Protein AF-A0AAW4L0X2-F1 (afdb_monomer_lite)

Structure (mmCIF, N/CA/C/O backbone):
data_AF-A0AAW4L0X2-F1
#
_entry.id   AF-A0AAW4L0X2-F1
#
loop_
_atom_site.group_PDB
_atom_site.id
_atom_site.type_symbol
_atom_site.label_atom_id
_atom_site.label_alt_id
_atom_site.label_comp_id
_atom_site.label_asym_id
_atom_site.label_entity_id
_atom_site.label_seq_id
_atom_site.pdbx_PDB_ins_code
_atom_site.Cartn_x
_atom_site.Cartn_y
_atom_site.Cartn_z
_atom_site.occupancy
_atom_site.B_iso_or_equiv
_atom_site.auth_seq_id
_atom_site.auth_comp_id
_atom_site.auth_asym_id
_atom_site.auth_atom_id
_atom_site.pdbx_PDB_model_num
ATOM 1 N N . PHE A 1 1 ? 29.464 -2.478 -10.908 1.00 50.47 1 PHE A N 1
ATOM 2 C CA . PHE A 1 1 ? 28.585 -1.442 -10.327 1.00 50.47 1 PHE A CA 1
ATOM 3 C C . PHE A 1 1 ? 28.382 -0.252 -11.262 1.00 50.47 1 PHE A C 1
ATOM 5 O O . PHE A 1 1 ? 27.240 0.114 -11.474 1.00 50.47 1 PHE A O 1
ATOM 12 N N . GLN A 1 2 ? 29.428 0.309 -11.881 1.00 47.75 2 GLN A N 1
ATOM 13 C CA . GLN A 1 2 ? 29.302 1.490 -12.754 1.00 47.75 2 GLN A CA 1
ATOM 14 C C . GLN A 1 2 ? 28.504 1.247 -14.057 1.00 47.75 2 GLN A C 1
ATOM 16 O O . GLN A 1 2 ? 27.693 2.084 -14.435 1.00 47.75 2 GLN A O 1
ATOM 21 N N . SER A 1 3 ? 28.604 0.059 -14.666 1.00 52.94 3 SER A N 1
ATOM 22 C CA . SER A 1 3 ? 27.830 -0.312 -15.867 1.00 52.94 3 SER A CA 1
ATOM 23 C C . SER A 1 3 ? 26.313 -0.449 -15.649 1.00 52.94 3 SER A C 1
ATOM 25 O O . SER A 1 3 ? 25.555 -0.449 -16.616 1.00 52.94 3 SER A O 1
ATOM 27 N N . ALA A 1 4 ? 25.844 -0.537 -14.396 1.00 52.97 4 ALA A N 1
ATOM 28 C CA . ALA A 1 4 ? 24.414 -0.598 -14.068 1.00 52.97 4 ALA A CA 1
ATOM 29 C C . ALA A 1 4 ? 23.698 0.759 -14.228 1.00 52.97 4 ALA A C 1
ATOM 31 O O . ALA A 1 4 ? 22.471 0.798 -14.221 1.00 52.97 4 ALA A O 1
ATOM 32 N N . PHE A 1 5 ? 24.455 1.854 -14.379 1.00 56.06 5 PHE A N 1
ATOM 33 C CA . PHE A 1 5 ? 23.936 3.206 -14.620 1.00 56.06 5 PHE A CA 1
ATOM 34 C C . PHE A 1 5 ? 24.084 3.658 -16.080 1.00 56.06 5 PHE A C 1
ATOM 36 O O . PHE A 1 5 ? 23.557 4.698 -16.458 1.00 56.06 5 PHE A O 1
ATOM 43 N N . GLU A 1 6 ? 24.778 2.879 -16.915 1.00 66.44 6 GLU A N 1
ATOM 44 C CA . GLU A 1 6 ? 24.951 3.166 -18.348 1.00 66.44 6 GLU A CA 1
ATOM 45 C C . GLU A 1 6 ? 23.762 2.674 -19.188 1.00 66.44 6 GLU A C 1
ATOM 47 O O . GLU A 1 6 ? 23.635 3.020 -20.362 1.00 66.44 6 GLU A O 1
ATOM 52 N N . ARG A 1 7 ? 22.882 1.856 -18.597 1.00 69.12 7 ARG A N 1
ATOM 53 C CA . ARG A 1 7 ? 21.669 1.320 -19.222 1.00 69.12 7 ARG A CA 1
ATOM 54 C C . ARG A 1 7 ? 20.507 1.387 -18.229 1.00 69.12 7 ARG A C 1
ATOM 56 O O . ARG A 1 7 ? 20.746 1.231 -17.035 1.00 69.12 7 ARG A O 1
ATOM 63 N N . PRO A 1 8 ? 19.262 1.593 -18.685 1.00 77.81 8 PRO A N 1
ATOM 64 C CA . PRO A 1 8 ? 18.087 1.496 -17.823 1.00 77.81 8 PRO A CA 1
ATOM 65 C C . PRO A 1 8 ? 18.040 0.123 -17.139 1.00 77.81 8 PRO A C 1
ATOM 67 O O . PRO A 1 8 ? 18.109 -0.899 -17.823 1.00 77.81 8 PRO A O 1
ATOM 70 N N . THR A 1 9 ? 17.937 0.094 -15.806 1.00 88.44 9 THR A N 1
ATOM 71 C CA . THR A 1 9 ? 17.832 -1.149 -15.023 1.00 88.44 9 THR A CA 1
ATOM 72 C C . THR A 1 9 ? 16.640 -1.114 -14.075 1.00 88.44 9 THR A C 1
ATOM 74 O O . THR A 1 9 ? 16.258 -0.067 -13.554 1.00 88.44 9 THR A O 1
ATOM 77 N N . THR A 1 10 ? 16.076 -2.286 -13.799 1.00 93.44 10 THR A N 1
ATOM 78 C CA . THR A 1 10 ? 14.935 -2.463 -12.889 1.00 93.44 10 THR A CA 1
ATOM 79 C C . THR A 1 10 ? 15.322 -2.498 -11.410 1.00 93.44 10 THR A C 1
ATOM 81 O O . THR A 1 10 ? 14.444 -2.597 -10.560 1.00 93.44 10 THR A O 1
ATOM 84 N N . VAL A 1 11 ? 16.611 -2.377 -11.067 1.00 93.44 11 VAL A N 1
ATOM 85 C CA . VAL A 1 11 ? 17.100 -2.479 -9.678 1.00 93.44 11 VAL A CA 1
ATOM 86 C C . VAL A 1 11 ? 16.443 -1.438 -8.767 1.00 93.44 11 VAL A C 1
ATOM 88 O O . VAL A 1 11 ? 16.033 -1.768 -7.658 1.00 93.44 11 VAL A O 1
ATOM 91 N N . GLY A 1 12 ? 16.308 -0.196 -9.242 1.00 93.31 12 GLY A N 1
ATOM 92 C CA . GLY A 1 12 ? 15.651 0.890 -8.509 1.00 93.31 12 GLY A CA 1
ATOM 93 C C . GLY A 1 12 ? 14.185 0.589 -8.166 1.00 93.31 12 GLY A C 1
ATOM 94 O O . GLY A 1 12 ? 13.856 0.509 -6.979 1.00 93.31 12 GLY A O 1
ATOM 95 N N . PRO A 1 13 ? 13.303 0.391 -9.166 1.00 96.50 13 PRO A N 1
ATOM 96 C CA . PRO A 1 13 ? 11.905 0.061 -8.901 1.00 96.50 13 PRO A CA 1
ATOM 97 C C . PRO A 1 13 ? 11.733 -1.272 -8.159 1.00 96.50 13 PRO A C 1
ATOM 99 O O . PRO A 1 13 ? 10.863 -1.359 -7.298 1.00 96.50 13 PRO A O 1
ATOM 102 N N . LEU A 1 14 ? 12.585 -2.278 -8.390 1.00 97.62 14 LEU A N 1
ATOM 103 C CA . LEU A 1 14 ? 12.547 -3.535 -7.634 1.00 97.62 14 LEU A CA 1
ATOM 104 C C . LEU A 1 14 ? 12.847 -3.324 -6.143 1.00 97.62 14 LEU A C 1
ATOM 106 O O . LEU A 1 14 ? 12.127 -3.833 -5.291 1.00 97.62 14 LEU A O 1
ATOM 110 N N . ALA A 1 15 ? 13.885 -2.559 -5.802 1.00 96.88 15 ALA A N 1
ATOM 111 C CA . ALA A 1 15 ? 14.196 -2.279 -4.402 1.00 96.88 15 ALA A CA 1
ATOM 112 C C . ALA A 1 15 ? 13.055 -1.512 -3.720 1.00 96.88 15 ALA A C 1
ATOM 114 O O . ALA A 1 15 ? 12.681 -1.813 -2.588 1.00 96.88 15 ALA A O 1
ATOM 115 N N . GLN A 1 16 ? 12.471 -0.536 -4.418 1.00 98.12 16 GLN A N 1
ATOM 116 C CA . GLN A 1 16 ? 11.393 0.268 -3.859 1.00 98.12 16 GLN A CA 1
ATOM 117 C C . GLN A 1 16 ? 10.090 -0.525 -3.716 1.00 98.12 16 GLN A C 1
ATOM 119 O O . GLN A 1 16 ? 9.475 -0.440 -2.660 1.00 98.12 16 GLN A O 1
ATOM 124 N N . ILE A 1 17 ? 9.681 -1.358 -4.680 1.00 98.50 17 ILE A N 1
ATOM 125 C CA . ILE A 1 17 ? 8.419 -2.105 -4.544 1.00 98.50 17 ILE A CA 1
ATOM 126 C C . ILE A 1 17 ? 8.432 -3.055 -3.339 1.00 98.50 17 ILE A C 1
ATOM 128 O O . ILE A 1 17 ? 7.406 -3.220 -2.685 1.00 98.50 17 ILE A O 1
ATOM 132 N N . LEU A 1 18 ? 9.597 -3.605 -2.974 1.00 98.56 18 LEU A N 1
ATOM 133 C CA . LEU A 1 18 ? 9.747 -4.418 -1.763 1.00 98.56 18 LEU A CA 1
ATOM 134 C C . LEU A 1 18 ? 9.410 -3.618 -0.501 1.00 98.56 18 LEU A C 1
ATOM 136 O O . LEU A 1 18 ? 8.665 -4.095 0.351 1.00 98.56 18 LEU A O 1
ATOM 140 N N . HIS A 1 19 ? 9.899 -2.381 -0.393 1.00 98.12 19 HIS A N 1
ATOM 141 C CA . HIS A 1 19 ? 9.538 -1.511 0.724 1.00 98.12 19 HIS A CA 1
ATOM 142 C C . HIS A 1 19 ? 8.052 -1.124 0.698 1.00 98.12 19 HIS A C 1
ATOM 144 O O . HIS A 1 19 ? 7.419 -1.092 1.748 1.00 98.12 19 HIS A O 1
ATOM 150 N N . ALA A 1 20 ? 7.472 -0.871 -0.483 1.00 98.62 20 ALA A N 1
ATOM 151 C CA . ALA A 1 20 ? 6.035 -0.607 -0.608 1.00 98.62 20 ALA A CA 1
ATOM 152 C C . ALA A 1 20 ? 5.189 -1.794 -0.122 1.00 98.62 20 ALA A C 1
ATOM 154 O O . ALA A 1 20 ? 4.203 -1.603 0.591 1.00 98.62 20 ALA A O 1
ATOM 155 N N . ALA A 1 21 ? 5.594 -3.017 -0.470 1.00 98.75 21 ALA A N 1
ATOM 156 C CA . ALA A 1 21 ? 4.930 -4.239 -0.037 1.00 98.75 21 ALA A CA 1
ATOM 157 C C . ALA A 1 21 ? 5.017 -4.436 1.481 1.00 98.75 21 ALA A C 1
ATOM 159 O O . ALA A 1 21 ? 4.012 -4.764 2.109 1.00 98.75 21 ALA A O 1
ATOM 160 N N . ILE A 1 22 ? 6.186 -4.181 2.079 1.00 98.69 22 ILE A N 1
ATOM 161 C CA . ILE A 1 22 ? 6.374 -4.240 3.536 1.00 98.69 22 ILE A CA 1
ATOM 162 C C . ILE A 1 22 ? 5.447 -3.243 4.238 1.00 98.69 22 ILE A C 1
ATOM 164 O O . ILE A 1 22 ? 4.700 -3.638 5.130 1.00 98.69 22 ILE A O 1
ATOM 168 N N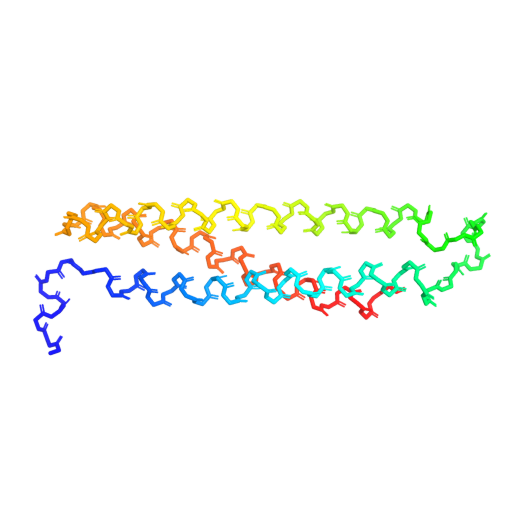 . ASP A 1 23 ? 5.443 -1.979 3.810 1.00 98.50 23 ASP A N 1
ATOM 169 C CA . ASP A 1 23 ? 4.602 -0.947 4.426 1.00 98.50 23 ASP A CA 1
ATOM 170 C C . ASP A 1 23 ? 3.108 -1.266 4.271 1.00 98.50 23 ASP A C 1
ATOM 172 O O . ASP A 1 23 ? 2.338 -1.112 5.219 1.00 98.50 23 ASP A O 1
ATOM 176 N N . THR A 1 24 ? 2.698 -1.778 3.107 1.00 98.69 24 THR A N 1
ATOM 177 C CA . THR A 1 24 ? 1.309 -2.201 2.860 1.00 98.69 24 THR A CA 1
ATOM 178 C C . THR A 1 24 ? 0.914 -3.368 3.771 1.00 98.69 24 THR A C 1
ATOM 180 O O . THR A 1 24 ? -0.166 -3.351 4.358 1.00 98.69 24 THR A O 1
ATOM 183 N N . GLY A 1 25 ? 1.801 -4.350 3.960 1.00 98.44 25 GLY A N 1
ATOM 184 C CA . GLY A 1 25 ? 1.583 -5.462 4.889 1.00 98.44 25 GLY A CA 1
ATOM 185 C C . GLY A 1 25 ? 1.484 -5.014 6.351 1.00 98.44 25 GLY A C 1
ATOM 186 O O . GLY A 1 25 ? 0.609 -5.480 7.079 1.00 98.44 25 GLY A O 1
ATOM 187 N N . ILE A 1 26 ? 2.322 -4.060 6.773 1.00 97.75 26 ILE A N 1
ATOM 188 C CA . ILE A 1 26 ? 2.234 -3.442 8.107 1.00 97.75 26 ILE A CA 1
ATOM 189 C C . ILE A 1 26 ? 0.888 -2.731 8.275 1.00 97.75 26 ILE A C 1
ATOM 191 O O . ILE A 1 26 ? 0.215 -2.926 9.285 1.00 97.75 26 ILE A O 1
ATOM 195 N N . ALA A 1 27 ? 0.471 -1.944 7.280 1.00 97.38 27 ALA A N 1
ATOM 196 C CA . ALA A 1 27 ? -0.808 -1.243 7.304 1.00 97.38 27 ALA A CA 1
ATOM 197 C C . ALA A 1 27 ? -1.996 -2.212 7.428 1.00 97.38 27 ALA A C 1
ATOM 199 O O . ALA A 1 27 ? -2.923 -1.961 8.199 1.00 97.38 27 ALA A O 1
ATOM 200 N N . ARG A 1 28 ? -1.946 -3.339 6.704 1.00 98.12 28 ARG A N 1
ATOM 201 C CA . ARG A 1 28 ? -2.935 -4.424 6.765 1.00 98.12 28 ARG A CA 1
ATOM 202 C C . ARG A 1 28 ? -3.046 -5.025 8.158 1.00 98.12 28 ARG A C 1
ATOM 204 O O . ARG A 1 28 ? -4.149 -5.055 8.700 1.00 98.12 28 ARG A O 1
ATOM 211 N N . ALA A 1 29 ? -1.923 -5.431 8.742 1.00 97.25 29 ALA A N 1
ATOM 212 C CA . ALA A 1 29 ? -1.902 -6.003 10.084 1.00 97.25 29 ALA A CA 1
ATOM 213 C C . ALA A 1 29 ? -2.406 -4.999 11.135 1.00 97.25 29 ALA A C 1
ATOM 215 O O . ALA A 1 29 ? -3.295 -5.320 11.917 1.00 97.25 29 ALA A O 1
ATOM 216 N N . ALA A 1 30 ? -1.924 -3.751 11.095 1.00 96.06 30 ALA A N 1
ATOM 217 C CA . ALA A 1 30 ? -2.350 -2.710 12.029 1.00 96.06 30 ALA A CA 1
ATOM 218 C C . ALA A 1 30 ? -3.857 -2.407 11.929 1.00 96.06 30 ALA A C 1
ATOM 220 O O . ALA A 1 30 ? -4.529 -2.238 12.946 1.00 96.06 30 ALA A O 1
ATOM 221 N N . PHE A 1 31 ? -4.410 -2.375 10.711 1.00 96.19 31 PHE A N 1
ATOM 222 C CA . PHE A 1 31 ? -5.846 -2.201 10.493 1.00 96.19 31 PHE A CA 1
ATOM 223 C C . PHE A 1 31 ? -6.666 -3.355 11.089 1.00 96.19 31 PHE A C 1
ATOM 225 O O . PHE A 1 31 ? -7.695 -3.119 11.726 1.00 96.19 31 PHE A O 1
ATOM 232 N N . GLU A 1 32 ? -6.226 -4.599 10.891 1.00 95.88 32 GLU A N 1
ATOM 233 C CA . GLU A 1 32 ? -6.896 -5.787 11.431 1.00 95.88 32 GLU A CA 1
ATOM 234 C C . GLU A 1 32 ? -6.835 -5.837 12.961 1.00 95.88 32 GLU A C 1
ATOM 236 O O . GLU A 1 32 ? -7.857 -6.099 13.604 1.00 95.88 32 GLU A O 1
ATOM 241 N N . ASP A 1 33 ? -5.685 -5.501 13.545 1.00 94.31 33 ASP A N 1
ATOM 242 C CA . ASP A 1 33 ? -5.504 -5.407 14.993 1.00 94.31 33 ASP A CA 1
ATOM 243 C C . ASP A 1 33 ? -6.401 -4.321 15.600 1.00 94.31 33 ASP A C 1
ATOM 245 O O . ASP A 1 33 ? -7.098 -4.570 16.589 1.00 94.31 33 ASP A O 1
ATOM 249 N N . ALA A 1 34 ? -6.472 -3.140 14.976 1.00 92.44 34 ALA A N 1
ATOM 250 C CA . ALA A 1 34 ? -7.377 -2.072 15.395 1.00 92.44 34 ALA A CA 1
ATOM 251 C C . ALA A 1 34 ? -8.847 -2.509 15.314 1.00 92.44 34 ALA A C 1
ATOM 253 O O . ALA A 1 34 ? -9.628 -2.273 16.240 1.00 92.44 34 ALA A O 1
ATOM 254 N N . LEU A 1 35 ? -9.233 -3.206 14.242 1.00 93.31 35 LEU A N 1
ATOM 255 C CA . LEU A 1 35 ? -10.589 -3.726 14.081 1.00 93.31 35 LEU A CA 1
ATOM 256 C C . LEU A 1 35 ? -10.926 -4.764 15.162 1.00 93.31 35 LEU A C 1
ATOM 258 O O . LEU A 1 35 ? -12.038 -4.768 15.698 1.00 93.31 35 LEU A O 1
ATOM 262 N N . HIS A 1 36 ? -9.977 -5.641 15.498 1.00 93.62 36 HIS A N 1
ATOM 263 C CA . HIS A 1 36 ? -10.132 -6.615 16.574 1.00 93.62 36 HIS A CA 1
ATOM 264 C C . HIS A 1 36 ? -10.274 -5.933 17.939 1.00 93.62 36 HIS A C 1
ATOM 266 O O . HIS A 1 36 ? -11.165 -6.290 18.718 1.00 93.62 36 HIS A O 1
ATOM 272 N N . PHE A 1 37 ? -9.440 -4.931 18.216 1.00 91.62 37 PHE A N 1
ATOM 273 C CA . PHE A 1 37 ? -9.469 -4.175 19.462 1.00 91.62 37 PHE A CA 1
ATOM 274 C C . PHE A 1 37 ? -10.817 -3.473 19.660 1.00 91.62 37 PHE A C 1
ATOM 276 O O . PHE A 1 37 ? -11.481 -3.693 20.675 1.00 91.62 37 PHE A O 1
ATOM 283 N N . VAL A 1 38 ? -11.296 -2.744 18.650 1.00 91.12 38 VAL A N 1
ATOM 284 C CA . VAL A 1 38 ? -12.572 -2.014 18.729 1.00 91.12 38 VAL A CA 1
ATOM 285 C C . VAL A 1 38 ? -13.773 -2.941 18.895 1.00 91.12 38 VAL A C 1
ATOM 287 O O . VAL A 1 38 ? -14.719 -2.619 19.612 1.00 91.12 38 VAL A O 1
ATOM 290 N N . ARG A 1 39 ? -13.734 -4.134 18.296 1.00 91.69 39 ARG A N 1
ATOM 291 C CA . ARG A 1 39 ? -14.814 -5.125 18.430 1.00 91.69 39 ARG A CA 1
ATOM 292 C C . ARG A 1 39 ? -14.847 -5.831 19.782 1.00 91.69 39 ARG A C 1
ATOM 294 O O . ARG A 1 39 ? -15.901 -6.339 20.155 1.00 91.69 39 ARG A O 1
ATOM 301 N N . THR A 1 40 ? -13.714 -5.939 20.477 1.00 92.88 40 THR A N 1
ATOM 302 C CA . THR A 1 40 ? -13.587 -6.849 21.631 1.00 92.88 40 THR A CA 1
ATOM 303 C C . THR A 1 40 ? -13.179 -6.180 22.939 1.00 92.88 40 THR A C 1
ATOM 305 O O . THR A 1 40 ? -13.384 -6.777 23.999 1.00 92.88 40 THR A O 1
ATOM 308 N N . LYS A 1 41 ? -12.595 -4.978 22.894 1.00 89.81 41 LYS A N 1
ATOM 309 C CA . LYS A 1 41 ? -12.000 -4.296 24.055 1.00 89.81 41 LYS A CA 1
ATOM 310 C C . LYS A 1 41 ? -12.519 -2.875 24.266 1.00 89.81 41 LYS A C 1
ATOM 312 O O . LYS A 1 41 ? -12.621 -2.460 25.420 1.00 89.81 41 LYS A O 1
ATOM 317 N N . THR A 1 42 ? -12.845 -2.140 23.203 1.00 89.81 42 THR A N 1
ATOM 318 C CA . THR A 1 42 ? -13.242 -0.727 23.316 1.00 89.81 42 THR A CA 1
ATOM 319 C C . THR A 1 42 ? -14.615 -0.569 23.966 1.00 89.81 42 THR A C 1
ATOM 321 O O . THR A 1 42 ? -15.581 -1.257 23.626 1.00 89.81 42 THR A O 1
ATOM 324 N N . ARG A 1 43 ? -14.707 0.357 24.925 1.00 89.56 43 ARG A N 1
ATOM 325 C CA . ARG A 1 43 ? -15.960 0.712 25.604 1.00 89.56 43 ARG A CA 1
ATOM 326 C C . ARG A 1 43 ? -16.662 1.839 24.837 1.00 89.56 43 ARG A C 1
ATOM 328 O O . ARG A 1 43 ? -15.969 2.718 24.335 1.00 89.56 43 ARG A O 1
ATOM 335 N N . PRO A 1 44 ? -18.004 1.856 24.768 1.00 88.75 44 PRO A N 1
ATOM 336 C CA . PRO A 1 44 ? -18.730 2.976 24.176 1.00 88.75 44 PRO A CA 1
ATOM 337 C C . PRO A 1 44 ? -18.433 4.284 24.913 1.00 88.75 44 PRO A C 1
ATOM 339 O O . PRO A 1 44 ? -18.266 4.287 26.139 1.00 88.75 44 PRO A O 1
ATOM 342 N N . TRP A 1 45 ? -18.405 5.395 24.176 1.00 85.12 45 TRP A N 1
ATOM 343 C CA . TRP A 1 45 ? -18.322 6.718 24.784 1.00 85.12 45 TRP A CA 1
ATOM 344 C C . TRP A 1 45 ? -19.606 7.024 25.560 1.00 85.12 45 TRP A C 1
ATOM 346 O O . TRP A 1 45 ? -20.707 6.824 25.048 1.00 85.12 45 TRP A O 1
ATOM 356 N N . ILE A 1 46 ? -19.467 7.517 26.794 1.00 84.44 46 ILE A N 1
ATOM 357 C CA . ILE A 1 46 ? -20.579 7.604 27.754 1.00 84.44 46 ILE A CA 1
ATOM 358 C C . ILE A 1 46 ? -21.730 8.499 27.272 1.00 84.44 46 ILE A C 1
ATOM 360 O O . ILE A 1 46 ? -22.889 8.203 27.549 1.00 84.44 46 ILE A O 1
ATOM 364 N N . ASP A 1 47 ? -21.415 9.529 26.485 1.00 86.75 47 ASP A N 1
ATOM 365 C CA . ASP A 1 47 ? -22.393 10.491 25.966 1.00 86.75 47 ASP A CA 1
ATOM 366 C C . ASP A 1 47 ? -22.832 10.196 24.522 1.00 86.75 47 ASP A C 1
ATOM 368 O O . ASP A 1 47 ? -23.640 10.934 23.963 1.00 86.75 47 ASP A O 1
ATOM 372 N N . ALA A 1 48 ? -22.307 9.139 23.887 1.00 81.62 48 ALA A N 1
ATOM 373 C CA . ALA A 1 48 ? -22.647 8.809 22.498 1.00 81.62 48 ALA A CA 1
ATOM 374 C C . ALA A 1 48 ? -24.028 8.148 22.358 1.00 81.62 48 ALA A C 1
ATOM 376 O O . ALA A 1 48 ? -24.558 8.074 21.254 1.00 81.62 48 ALA A O 1
ATOM 377 N N . GLY A 1 49 ? -24.612 7.659 23.459 1.00 83.06 49 GLY A N 1
ATOM 378 C CA . GLY A 1 49 ? -25.924 7.002 23.459 1.00 83.06 49 GLY A CA 1
ATOM 379 C C . GLY A 1 49 ? -25.951 5.616 22.803 1.00 83.06 49 GLY A C 1
ATOM 380 O O . GLY A 1 49 ? -27.024 5.031 22.685 1.00 83.06 49 GLY A O 1
ATOM 381 N N . ASN A 1 50 ? -24.791 5.088 22.402 1.00 85.25 50 ASN A N 1
ATOM 382 C CA . ASN A 1 50 ? -24.651 3.774 21.782 1.00 85.25 50 ASN A CA 1
ATOM 383 C C . ASN A 1 50 ? -24.287 2.707 22.821 1.00 85.25 50 ASN A C 1
ATOM 385 O O . ASN A 1 50 ? -23.431 2.931 23.679 1.00 85.25 50 ASN A O 1
ATOM 389 N N . ASP A 1 51 ? -24.849 1.507 22.672 1.00 86.88 51 ASP A N 1
ATOM 390 C CA . ASP A 1 51 ? -24.529 0.360 23.533 1.00 86.88 51 ASP A CA 1
ATOM 391 C C . ASP A 1 51 ? -23.163 -0.259 23.194 1.00 86.88 51 ASP A C 1
ATOM 393 O O . ASP A 1 51 ? -22.558 -0.953 24.018 1.00 86.88 51 ASP A O 1
ATOM 397 N N . LYS A 1 52 ? -22.661 -0.027 21.971 1.00 88.19 52 LYS A N 1
ATOM 398 C CA . LYS A 1 52 ? -21.399 -0.583 21.463 1.00 88.19 52 LYS A CA 1
ATOM 399 C C . LYS A 1 52 ? -20.528 0.489 20.817 1.00 88.19 52 LYS A C 1
ATOM 401 O O . LYS A 1 52 ? -20.999 1.283 20.011 1.00 88.19 52 LYS A O 1
ATOM 406 N N . ALA A 1 53 ? -19.220 0.433 21.077 1.00 87.44 53 ALA A N 1
ATOM 407 C CA . ALA A 1 53 ? -18.237 1.307 20.426 1.00 87.44 53 ALA A CA 1
ATOM 408 C C . ALA A 1 53 ? -18.225 1.139 18.895 1.00 87.44 53 ALA A C 1
ATOM 410 O O . ALA A 1 53 ? -18.019 2.093 18.158 1.00 87.44 53 ALA A O 1
ATOM 411 N N . THR A 1 54 ? -18.523 -0.065 18.399 1.00 90.19 54 THR A N 1
ATOM 412 C CA . THR A 1 54 ? -18.608 -0.362 16.960 1.00 90.19 54 THR A CA 1
ATOM 413 C C . THR A 1 54 ? -19.746 0.353 16.232 1.00 90.19 54 THR A C 1
ATOM 415 O O . THR A 1 54 ? -19.778 0.335 15.006 1.00 90.19 54 THR A O 1
ATOM 418 N N . GLU A 1 55 ? -20.706 0.915 16.964 1.00 91.12 55 GLU A N 1
ATOM 419 C CA . GLU A 1 55 ? -21.838 1.662 16.406 1.00 91.12 55 GLU A CA 1
ATOM 420 C C . GLU A 1 55 ? -21.565 3.172 16.377 1.00 91.12 55 GLU A C 1
ATOM 422 O O . GLU A 1 55 ? -22.361 3.929 15.826 1.00 91.12 55 GLU A O 1
ATOM 427 N N . ASP A 1 56 ? -20.436 3.622 16.940 1.00 90.94 56 ASP A N 1
ATOM 428 C CA . ASP A 1 56 ? -20.039 5.024 16.903 1.00 90.94 56 ASP A CA 1
ATOM 429 C C . ASP A 1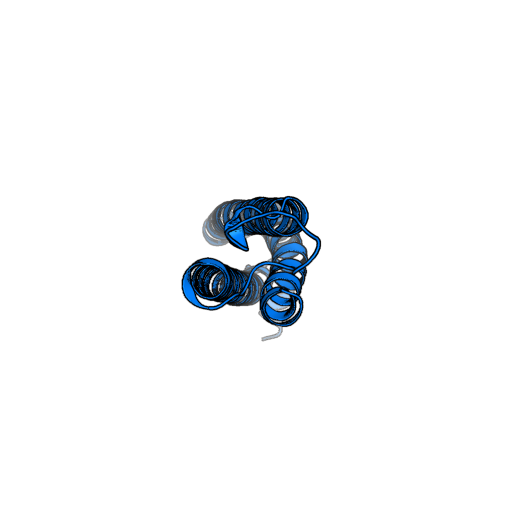 56 ? -19.795 5.503 15.454 1.00 90.94 56 ASP A C 1
ATOM 431 O O . ASP A 1 56 ? -18.944 4.948 14.743 1.00 90.94 56 ASP A O 1
ATOM 435 N N . PRO A 1 57 ? -20.514 6.542 14.983 1.00 91.94 57 PRO A N 1
ATOM 436 C CA . PRO A 1 57 ? -20.379 7.023 13.611 1.00 91.94 57 PRO A CA 1
ATOM 437 C C . PRO A 1 57 ? -18.982 7.552 13.266 1.00 91.94 57 PRO A C 1
ATOM 439 O O . PRO A 1 57 ? -18.578 7.480 12.102 1.00 91.94 57 PRO A O 1
ATOM 442 N N . LEU A 1 58 ? -18.233 8.088 14.238 1.00 90.25 58 LEU A N 1
ATOM 443 C CA . LEU A 1 58 ? -16.879 8.594 14.006 1.00 90.25 58 LEU A CA 1
ATOM 444 C C . LEU A 1 58 ? -15.894 7.435 13.870 1.00 90.25 58 LEU A C 1
ATOM 446 O O . LEU A 1 58 ? -15.100 7.434 12.930 1.00 90.25 58 LEU A O 1
ATOM 450 N N . THR A 1 59 ? -16.002 6.413 14.719 1.00 90.56 59 THR A N 1
ATOM 451 C CA . THR A 1 59 ? -15.254 5.160 14.580 1.00 90.56 59 THR A CA 1
ATOM 452 C C . THR A 1 59 ? -15.512 4.521 13.215 1.00 90.56 59 THR A C 1
ATOM 454 O O . THR A 1 59 ? -14.564 4.217 12.488 1.00 90.56 59 THR A O 1
ATOM 457 N N . LEU A 1 60 ? -16.778 4.384 12.808 1.00 93.00 60 LEU A N 1
ATOM 458 C CA . LEU A 1 60 ? -17.139 3.832 11.497 1.00 93.00 60 LEU A CA 1
ATOM 459 C C . LEU A 1 60 ? -16.546 4.647 10.340 1.00 93.00 60 LEU A C 1
ATOM 461 O O . LEU A 1 60 ? -15.995 4.072 9.399 1.00 93.00 60 LEU A O 1
ATOM 465 N N . LYS A 1 61 ? -16.610 5.981 10.417 1.00 93.81 61 LYS A N 1
ATOM 466 C CA . LYS A 1 61 ? -16.007 6.877 9.421 1.00 93.81 61 LYS A CA 1
ATOM 467 C C . LYS A 1 61 ? -14.491 6.676 9.330 1.00 93.81 61 LYS A C 1
ATOM 469 O O . LYS A 1 61 ? -13.967 6.568 8.220 1.00 93.81 61 LYS A O 1
ATOM 474 N N . SER A 1 62 ? -13.796 6.613 10.465 1.00 92.69 62 SER A N 1
ATOM 475 C CA . SER A 1 62 ? -12.342 6.426 10.517 1.00 92.69 62 SER A CA 1
ATOM 476 C C . SER A 1 62 ? -11.922 5.091 9.901 1.00 92.69 62 SER A C 1
ATOM 478 O O . SER A 1 62 ? -11.077 5.072 9.005 1.00 92.69 62 SER A O 1
ATOM 480 N N . PHE A 1 63 ? -12.570 3.983 10.278 1.00 94.12 63 PHE A N 1
ATOM 481 C CA . PHE A 1 63 ? -12.286 2.674 9.679 1.00 94.12 63 PHE A CA 1
ATOM 482 C C . PHE A 1 63 ? -12.637 2.610 8.192 1.00 94.12 63 PHE A C 1
ATOM 484 O O . PHE A 1 63 ? -11.887 2.014 7.419 1.00 94.12 63 PHE A O 1
ATOM 491 N N . GLY A 1 64 ? -13.737 3.238 7.765 1.00 95.75 64 GLY A N 1
ATOM 492 C CA . GLY A 1 64 ? -14.099 3.318 6.349 1.00 95.75 64 GLY A CA 1
ATOM 493 C C . GLY A 1 64 ? -13.033 4.036 5.517 1.00 95.75 64 GLY A C 1
ATOM 494 O O . GLY A 1 64 ? -12.646 3.555 4.450 1.00 95.75 64 GLY A O 1
ATOM 495 N N . HIS A 1 65 ? -12.502 5.151 6.030 1.00 95.25 65 HIS A N 1
ATOM 496 C CA . HIS A 1 65 ? -11.425 5.900 5.376 1.00 95.25 65 HIS A CA 1
ATOM 497 C C . HIS A 1 65 ? -10.126 5.094 5.288 1.00 95.25 65 HIS A C 1
ATOM 499 O O . HIS A 1 65 ? -9.528 5.009 4.214 1.00 95.25 65 HIS A O 1
ATOM 505 N N . LEU A 1 66 ? -9.714 4.457 6.389 1.00 95.75 66 LEU A N 1
ATOM 506 C CA . LEU A 1 66 ? -8.520 3.607 6.412 1.00 95.75 66 LEU A CA 1
ATOM 507 C C . LEU A 1 66 ? -8.652 2.418 5.461 1.00 95.75 66 LEU A C 1
ATOM 509 O O . LEU A 1 66 ? -7.750 2.179 4.663 1.00 95.75 66 LEU A O 1
ATOM 513 N N . SER A 1 67 ? -9.785 1.713 5.497 1.00 97.50 67 SER A N 1
ATOM 514 C CA . SER A 1 67 ? -10.030 0.552 4.638 1.00 97.50 67 SER A CA 1
ATOM 515 C C . SER A 1 67 ? -9.961 0.921 3.158 1.00 97.50 67 SER A C 1
ATOM 517 O O . SER A 1 67 ? -9.291 0.235 2.391 1.00 97.50 67 SER A O 1
ATOM 519 N N . SER A 1 68 ? -10.593 2.030 2.763 1.00 98.19 68 SER A N 1
ATOM 520 C CA . SER A 1 68 ? -10.569 2.505 1.376 1.00 98.19 68 SER A CA 1
ATOM 521 C C . SER A 1 68 ? -9.145 2.811 0.900 1.00 98.19 68 SER A C 1
ATOM 523 O O . SER A 1 68 ? -8.719 2.348 -0.159 1.00 98.19 68 SER A O 1
ATOM 525 N N . ARG A 1 69 ? -8.366 3.535 1.714 1.00 97.81 69 ARG A N 1
ATOM 526 C CA . ARG A 1 69 ? -6.973 3.879 1.391 1.00 97.81 69 ARG A CA 1
ATOM 527 C C . ARG A 1 69 ? -6.054 2.662 1.357 1.00 97.81 69 ARG A C 1
ATOM 529 O O . ARG A 1 69 ? -5.162 2.605 0.517 1.00 97.81 69 ARG A O 1
ATOM 536 N N . LEU A 1 70 ? -6.272 1.700 2.245 1.00 98.44 70 LEU A N 1
ATOM 537 C CA . LEU A 1 70 ? -5.509 0.460 2.282 1.00 98.44 70 LEU A CA 1
ATOM 538 C C . LEU A 1 70 ? -5.777 -0.404 1.045 1.00 98.44 70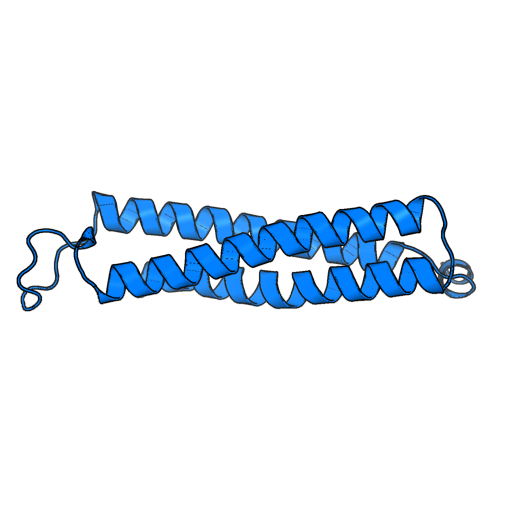 LEU A C 1
ATOM 540 O O . LEU A 1 70 ? -4.827 -0.844 0.406 1.00 98.44 70 LEU A O 1
ATOM 544 N N . HIS A 1 71 ? -7.040 -0.551 0.633 1.00 98.69 71 HIS A N 1
ATOM 545 C CA . HIS A 1 71 ? -7.367 -1.221 -0.631 1.00 98.69 71 HIS A CA 1
ATOM 546 C C . HIS A 1 71 ? -6.756 -0.499 -1.838 1.00 98.69 71 HIS A C 1
ATOM 548 O O . HIS A 1 71 ? -6.277 -1.144 -2.766 1.00 98.69 71 HIS A O 1
ATOM 554 N N . ALA A 1 72 ? -6.725 0.838 -1.824 1.00 98.62 72 ALA A N 1
ATOM 555 C CA . ALA A 1 72 ? -6.049 1.600 -2.869 1.00 98.62 72 ALA A CA 1
ATOM 556 C C . ALA A 1 72 ? -4.533 1.326 -2.898 1.00 98.62 72 ALA A C 1
ATOM 558 O O . ALA A 1 72 ? -3.969 1.180 -3.980 1.00 98.62 72 ALA A O 1
ATOM 559 N N . ALA A 1 73 ? -3.876 1.211 -1.738 1.00 98.69 73 ALA A N 1
ATOM 560 C CA . ALA A 1 73 ? -2.458 0.857 -1.657 1.00 98.69 73 ALA A CA 1
ATOM 561 C C . ALA A 1 73 ? -2.182 -0.546 -2.214 1.00 98.69 73 ALA A C 1
ATOM 563 O O . ALA A 1 73 ? -1.260 -0.708 -3.007 1.00 98.69 73 ALA A O 1
ATOM 564 N N . GLU A 1 74 ? -3.009 -1.535 -1.871 1.00 98.75 74 GLU A N 1
ATOM 565 C CA . GLU A 1 74 ? -2.889 -2.903 -2.390 1.00 98.75 74 GLU A CA 1
ATOM 566 C C . GLU A 1 74 ? -3.097 -2.968 -3.906 1.00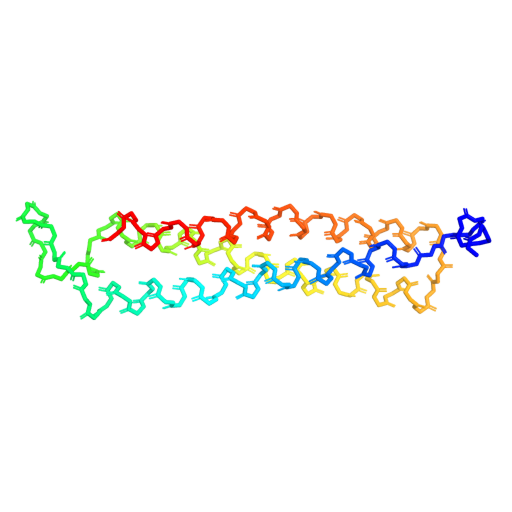 98.75 74 GLU A C 1
ATOM 568 O O . GLU A 1 74 ? -2.291 -3.573 -4.612 1.00 98.75 74 GLU A O 1
ATOM 573 N N . ALA A 1 75 ? -4.115 -2.280 -4.427 1.00 98.81 75 ALA A N 1
ATOM 574 C CA . ALA A 1 75 ? -4.370 -2.224 -5.864 1.00 98.81 75 ALA A CA 1
ATOM 575 C C . ALA A 1 75 ? -3.233 -1.519 -6.629 1.00 98.81 75 ALA A C 1
ATOM 577 O O . ALA A 1 75 ? -2.840 -1.950 -7.715 1.00 98.81 75 ALA A O 1
ATOM 578 N N . LEU A 1 76 ? -2.671 -0.438 -6.072 1.00 98.81 76 LEU A N 1
ATOM 579 C CA . LEU A 1 76 ? -1.503 0.219 -6.663 1.00 98.81 76 LEU A CA 1
ATOM 580 C C . LEU A 1 76 ? -0.244 -0.645 -6.569 1.00 98.81 76 LEU A C 1
ATOM 582 O O . LEU A 1 76 ? 0.571 -0.597 -7.489 1.00 98.81 76 LEU A O 1
ATOM 586 N N . LEU A 1 77 ? -0.087 -1.440 -5.508 1.00 98.88 77 LEU A N 1
ATOM 587 C CA . LEU A 1 77 ? 1.024 -2.378 -5.361 1.00 98.88 77 LEU A CA 1
ATOM 588 C C . LEU A 1 77 ? 0.981 -3.462 -6.438 1.00 98.88 77 LEU A C 1
ATOM 590 O O . LEU A 1 77 ? 1.994 -3.701 -7.093 1.00 98.88 77 LEU A O 1
ATOM 594 N N . GLU A 1 78 ? -0.187 -4.066 -6.657 1.00 98.88 78 GLU A N 1
ATOM 595 C CA . GLU A 1 78 ? -0.403 -5.049 -7.723 1.00 98.88 78 GLU A CA 1
ATOM 596 C C . GLU A 1 78 ? -0.101 -4.438 -9.098 1.00 98.88 78 GLU A C 1
ATOM 598 O O . GLU A 1 78 ? 0.727 -4.959 -9.847 1.00 98.88 78 GLU A O 1
ATOM 603 N N . ARG A 1 79 ? -0.667 -3.257 -9.385 1.00 98.81 79 ARG A N 1
ATOM 604 C CA . ARG A 1 79 ? -0.398 -2.519 -10.628 1.00 98.81 79 ARG A CA 1
ATOM 605 C C . ARG A 1 79 ? 1.092 -2.214 -10.805 1.00 98.81 79 ARG A C 1
ATOM 607 O O . ARG A 1 79 ? 1.616 -2.357 -11.909 1.00 98.81 79 ARG A O 1
ATOM 614 N N . ALA A 1 80 ? 1.787 -1.783 -9.754 1.00 98.81 80 ALA A N 1
ATOM 615 C CA . ALA A 1 80 ? 3.224 -1.520 -9.806 1.00 98.81 80 ALA A CA 1
ATOM 616 C C . ALA A 1 80 ? 4.029 -2.795 -10.100 1.00 98.81 80 ALA A C 1
ATOM 618 O O . ALA A 1 80 ? 5.000 -2.732 -10.858 1.00 98.81 80 ALA A O 1
ATOM 619 N N . GLY A 1 81 ? 3.592 -3.940 -9.566 1.00 98.75 81 GLY A N 1
ATOM 620 C CA . GLY A 1 81 ? 4.138 -5.261 -9.877 1.00 98.75 81 GLY A CA 1
ATOM 621 C C . GLY A 1 81 ? 4.060 -5.571 -11.369 1.00 98.75 81 GLY A C 1
ATOM 622 O O . GLY A 1 81 ? 5.083 -5.868 -11.979 1.00 98.75 81 GLY A O 1
ATOM 623 N N . GLU A 1 82 ? 2.899 -5.369 -11.998 1.00 98.81 82 GLU A N 1
ATOM 624 C CA . GLU A 1 82 ? 2.750 -5.595 -13.443 1.00 98.81 82 GLU A CA 1
ATOM 625 C C . GLU A 1 82 ? 3.696 -4.732 -14.290 1.00 98.81 82 GLU A C 1
ATOM 627 O O . GLU A 1 82 ? 4.265 -5.197 -15.282 1.00 98.81 82 GLU A O 1
ATOM 632 N N . PHE A 1 83 ? 3.860 -3.450 -13.941 1.00 98.75 83 PHE A N 1
ATOM 633 C CA . PHE A 1 83 ? 4.794 -2.577 -14.656 1.00 98.75 83 PHE A CA 1
ATOM 634 C C . PHE A 1 83 ? 6.241 -3.027 -14.466 1.00 98.75 83 PHE A C 1
ATOM 636 O O . PHE A 1 83 ? 7.023 -2.980 -15.419 1.00 98.75 83 PHE A O 1
ATOM 643 N N . LEU A 1 84 ? 6.595 -3.465 -13.258 1.00 98.44 84 LEU A N 1
ATOM 644 C CA . LEU A 1 84 ? 7.922 -3.984 -12.971 1.00 98.44 84 LEU A CA 1
ATOM 645 C C . LEU A 1 84 ? 8.197 -5.279 -13.740 1.00 98.44 84 LEU A C 1
ATOM 647 O O . LEU A 1 84 ? 9.266 -5.393 -14.334 1.00 98.44 84 LEU A O 1
ATOM 651 N N . ASP A 1 85 ? 7.239 -6.201 -13.804 1.00 98.56 85 ASP A N 1
ATOM 652 C CA . ASP A 1 85 ? 7.360 -7.446 -14.569 1.00 98.56 85 ASP A CA 1
ATOM 653 C C . ASP A 1 85 ? 7.577 -7.164 -16.060 1.00 98.56 85 ASP A C 1
ATOM 655 O O . ASP A 1 85 ? 8.479 -7.728 -16.684 1.00 98.56 85 ASP A O 1
ATOM 659 N N . ARG A 1 86 ? 6.823 -6.212 -16.631 1.00 98.38 86 ARG A N 1
ATOM 660 C CA . ARG A 1 86 ? 7.033 -5.758 -18.019 1.00 98.38 86 ARG A CA 1
ATOM 661 C C . ARG A 1 86 ? 8.436 -5.184 -18.222 1.00 98.38 86 ARG A C 1
ATOM 663 O O . ARG A 1 86 ? 9.079 -5.502 -19.218 1.00 98.38 86 ARG A O 1
ATOM 670 N N . ALA A 1 87 ? 8.926 -4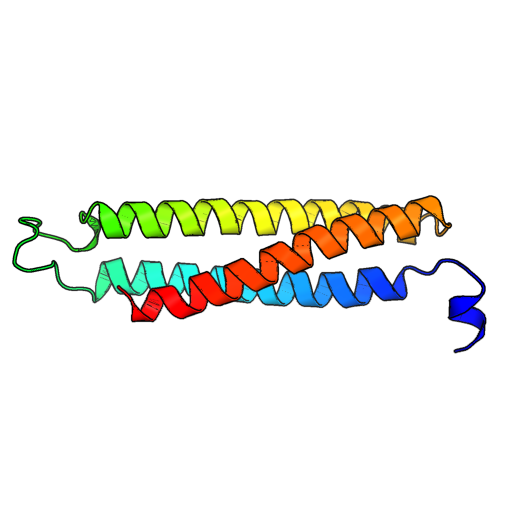.373 -17.285 1.00 97.50 87 ALA A N 1
ATOM 671 C CA . ALA A 1 87 ? 10.270 -3.803 -17.356 1.00 97.50 87 ALA A CA 1
ATOM 672 C C . ALA A 1 87 ? 11.383 -4.848 -17.161 1.00 97.50 87 ALA A C 1
ATOM 674 O O . ALA A 1 87 ? 12.474 -4.677 -17.699 1.00 97.50 87 ALA A O 1
ATOM 675 N N . GLN A 1 88 ? 11.130 -5.927 -16.412 1.00 96.38 88 GLN A N 1
ATOM 676 C CA . GLN A 1 88 ? 12.063 -7.050 -16.292 1.00 96.38 88 GLN A CA 1
ATOM 677 C C . GLN A 1 88 ? 12.124 -7.874 -17.583 1.00 96.38 88 GLN A C 1
ATOM 679 O O . GLN A 1 88 ? 13.210 -8.298 -17.977 1.00 96.38 88 GLN A O 1
ATOM 684 N N . ALA A 1 89 ? 10.983 -8.080 -18.246 1.00 97.31 89 ALA A N 1
ATOM 685 C CA . ALA A 1 89 ? 10.905 -8.815 -19.506 1.00 97.31 89 ALA A CA 1
ATOM 686 C C . ALA A 1 89 ? 11.519 -8.044 -20.692 1.00 97.31 89 ALA A C 1
ATOM 688 O O . ALA A 1 89 ? 12.187 -8.644 -21.532 1.00 97.31 89 ALA A O 1
ATOM 689 N N . ASP A 1 90 ? 11.321 -6.724 -20.750 1.00 95.62 90 ASP A N 1
ATOM 690 C CA . ASP A 1 90 ? 11.883 -5.828 -21.767 1.00 95.62 90 ASP A CA 1
ATOM 691 C C . ASP A 1 90 ? 12.463 -4.575 -21.096 1.00 95.62 90 ASP A C 1
ATOM 693 O O . ASP A 1 90 ? 11.766 -3.584 -20.869 1.00 95.62 90 ASP A O 1
ATOM 697 N N . SER A 1 91 ? 13.748 -4.631 -20.739 1.00 94.94 91 SER A N 1
ATOM 698 C CA . SER A 1 91 ? 14.424 -3.551 -20.014 1.00 94.94 91 SER A CA 1
ATOM 699 C C . SER A 1 91 ? 14.921 -2.464 -20.967 1.00 94.94 91 SER A C 1
ATOM 701 O O . SER A 1 91 ? 16.003 -2.563 -21.550 1.00 94.94 91 SER A O 1
ATOM 703 N N . ASN A 1 92 ? 14.152 -1.381 -21.070 1.00 93.81 92 ASN A N 1
ATOM 704 C CA . ASN A 1 92 ? 14.492 -0.178 -21.825 1.00 93.81 92 ASN A CA 1
ATOM 705 C C . ASN A 1 92 ? 14.091 1.091 -21.052 1.00 93.81 92 ASN A C 1
ATOM 707 O O . ASN A 1 92 ? 13.542 1.030 -19.952 1.00 93.81 92 ASN A O 1
ATOM 711 N N . ALA A 1 93 ? 14.414 2.267 -21.596 1.00 93.69 93 ALA A N 1
ATOM 712 C CA . ALA A 1 93 ? 14.218 3.530 -20.884 1.00 93.69 93 ALA A CA 1
ATOM 713 C C . ALA A 1 93 ? 12.738 3.791 -20.567 1.00 93.69 93 ALA A C 1
ATOM 715 O O . ALA A 1 93 ? 12.420 4.274 -19.483 1.00 93.69 93 ALA A O 1
ATOM 716 N N . GLN A 1 94 ? 11.838 3.443 -21.488 1.00 96.38 94 GLN A N 1
ATOM 717 C CA . GLN A 1 94 ? 10.406 3.660 -21.340 1.00 96.38 94 GLN A CA 1
ATOM 718 C C . GLN A 1 94 ? 9.798 2.718 -20.296 1.00 96.38 94 GLN A C 1
ATOM 720 O O . GLN A 1 94 ? 9.080 3.177 -19.406 1.00 96.38 94 GLN A O 1
ATOM 725 N N . THR A 1 95 ? 10.096 1.419 -20.368 1.00 97.62 95 THR A N 1
ATOM 726 C CA . THR A 1 95 ? 9.534 0.422 -19.443 1.00 97.62 95 THR A CA 1
ATOM 727 C C . THR A 1 95 ? 10.054 0.617 -18.021 1.00 97.62 95 THR A C 1
ATOM 729 O O . THR A 1 95 ? 9.268 0.613 -17.074 1.00 97.62 95 THR A O 1
ATOM 732 N N . VAL A 1 96 ? 11.353 0.894 -17.860 1.00 97.25 96 VAL A N 1
ATOM 733 C CA . VAL A 1 96 ? 11.961 1.177 -16.551 1.00 97.25 96 VAL A CA 1
ATOM 734 C C . VAL A 1 96 ? 11.404 2.467 -15.944 1.00 97.25 96 VAL A C 1
ATOM 736 O O . VAL A 1 96 ? 11.130 2.501 -14.741 1.00 97.25 96 VAL A O 1
ATOM 739 N N . ALA A 1 97 ? 11.191 3.518 -16.743 1.00 96.88 97 ALA A N 1
ATOM 740 C CA . ALA A 1 97 ? 10.576 4.753 -16.260 1.00 96.88 97 ALA A CA 1
ATOM 741 C C . ALA A 1 97 ? 9.123 4.526 -15.813 1.00 96.88 97 ALA A C 1
ATOM 743 O O . ALA A 1 97 ? 8.747 4.967 -14.728 1.00 96.88 97 ALA A O 1
ATOM 744 N N . ALA A 1 98 ? 8.329 3.790 -16.598 1.00 98.38 98 ALA A N 1
ATOM 745 C CA . ALA A 1 98 ? 6.949 3.463 -16.246 1.00 98.38 98 ALA A CA 1
ATOM 746 C C . ALA A 1 98 ? 6.862 2.652 -14.941 1.00 98.38 98 ALA A C 1
ATOM 748 O O . ALA A 1 98 ? 6.065 2.987 -14.065 1.00 98.38 98 ALA A O 1
ATOM 749 N N . ALA A 1 99 ? 7.730 1.647 -14.770 1.00 98.56 99 ALA A N 1
ATOM 750 C CA . ALA A 1 99 ? 7.841 0.896 -13.521 1.00 98.56 99 ALA A CA 1
ATOM 751 C C . ALA A 1 99 ? 8.254 1.787 -12.346 1.00 98.56 99 ALA A C 1
ATOM 753 O O . ALA A 1 99 ? 7.667 1.704 -11.273 1.00 98.56 99 ALA A O 1
ATOM 754 N N . SER A 1 100 ? 9.220 2.683 -12.548 1.00 98.25 100 SER A N 1
ATOM 755 C CA . SER A 1 100 ? 9.677 3.602 -11.499 1.00 98.25 100 SER A CA 1
ATOM 756 C C . SER A 1 100 ? 8.572 4.550 -11.034 1.00 98.25 100 SER A C 1
ATOM 758 O O . SER A 1 100 ? 8.431 4.763 -9.833 1.00 98.25 100 SER A O 1
ATOM 760 N N . ILE A 1 101 ? 7.762 5.076 -11.958 1.00 98.56 101 ILE A N 1
ATOM 761 C CA . ILE A 1 101 ? 6.614 5.931 -11.629 1.00 98.56 101 ILE A CA 1
ATOM 762 C C . ILE A 1 101 ? 5.560 5.132 -10.858 1.00 98.56 101 ILE A C 1
ATOM 764 O O . ILE A 1 101 ? 5.170 5.551 -9.772 1.00 98.56 101 ILE A O 1
ATOM 768 N N . ALA A 1 102 ? 5.151 3.964 -11.363 1.00 98.75 102 ALA A N 1
ATOM 769 C CA . ALA A 1 102 ? 4.140 3.139 -10.699 1.00 98.75 102 ALA A CA 1
ATOM 770 C C . ALA A 1 102 ? 4.579 2.711 -9.286 1.00 98.75 102 ALA A C 1
ATOM 772 O O . ALA A 1 102 ? 3.794 2.754 -8.340 1.00 98.75 102 ALA A O 1
ATOM 773 N N . VAL A 1 103 ? 5.858 2.360 -9.117 1.00 98.81 103 VAL A N 1
ATOM 774 C CA . VAL A 1 103 ? 6.427 2.032 -7.806 1.00 98.81 103 VAL A CA 1
ATOM 775 C C . VAL A 1 103 ? 6.479 3.259 -6.889 1.00 98.81 103 VAL A C 1
ATOM 777 O O . VAL A 1 103 ? 6.187 3.142 -5.701 1.00 98.81 103 VAL A O 1
ATOM 780 N N . ALA A 1 104 ? 6.814 4.443 -7.406 1.00 98.56 104 ALA A N 1
ATOM 781 C CA . ALA A 1 104 ? 6.810 5.671 -6.612 1.00 98.56 104 ALA A CA 1
ATOM 782 C C . ALA A 1 104 ? 5.398 6.043 -6.120 1.00 98.56 104 ALA A C 1
ATOM 784 O O . ALA A 1 104 ? 5.249 6.456 -4.969 1.00 98.56 104 ALA A O 1
ATOM 785 N N . GLU A 1 105 ? 4.369 5.845 -6.952 1.00 98.62 105 GLU A N 1
ATOM 786 C CA . GLU A 1 105 ? 2.963 6.061 -6.581 1.00 98.62 105 GLU A CA 1
ATOM 787 C C . GLU A 1 105 ? 2.563 5.191 -5.382 1.00 98.62 105 GLU A C 1
ATOM 789 O O . GLU A 1 105 ? 2.073 5.712 -4.376 1.00 98.62 105 GLU A O 1
ATOM 794 N N . VAL A 1 106 ? 2.826 3.877 -5.443 1.00 98.75 106 VAL A N 1
ATOM 795 C CA . VAL A 1 106 ? 2.517 2.995 -4.309 1.00 98.75 106 VAL A CA 1
ATOM 796 C C . VAL A 1 106 ? 3.402 3.293 -3.100 1.00 98.75 106 VAL A C 1
ATOM 798 O O . VAL A 1 106 ? 2.898 3.248 -1.986 1.00 98.75 106 VAL A O 1
ATOM 801 N N . ARG A 1 107 ? 4.677 3.673 -3.270 1.00 98.31 107 ARG A N 1
ATOM 802 C CA . ARG A 1 107 ? 5.552 4.026 -2.135 1.00 98.31 107 ARG A CA 1
ATOM 803 C C . ARG A 1 107 ? 5.032 5.202 -1.326 1.00 98.31 107 ARG A C 1
ATOM 805 O O . ARG A 1 107 ? 5.086 5.157 -0.096 1.00 98.31 107 ARG A O 1
ATOM 812 N N . ALA A 1 108 ? 4.547 6.240 -2.002 1.00 98.19 108 ALA A N 1
ATOM 813 C CA . ALA A 1 108 ? 3.955 7.386 -1.329 1.00 98.19 108 ALA A CA 1
ATOM 814 C C . ALA A 1 108 ? 2.726 6.951 -0.518 1.00 98.19 108 ALA A C 1
ATOM 816 O O . ALA A 1 108 ? 2.662 7.183 0.690 1.00 98.19 108 ALA A O 1
ATOM 817 N N . LEU A 1 109 ? 1.796 6.231 -1.155 1.00 98.38 109 LEU A N 1
ATOM 818 C CA . LEU A 1 109 ? 0.552 5.830 -0.502 1.00 98.38 109 LEU A CA 1
ATOM 819 C C . LEU A 1 109 ? 0.767 4.802 0.619 1.00 98.38 109 LEU A C 1
ATOM 821 O O . LEU A 1 109 ? 0.159 4.940 1.681 1.00 98.38 109 LEU A O 1
ATOM 825 N N . SER A 1 110 ? 1.633 3.804 0.410 1.00 98.44 110 SER A N 1
ATOM 826 C CA . SER A 1 110 ? 1.931 2.749 1.386 1.00 98.44 110 SER A CA 1
ATOM 827 C C . SER A 1 110 ? 2.538 3.326 2.664 1.00 98.44 110 SER A C 1
ATOM 829 O O . SER A 1 110 ? 2.178 2.899 3.756 1.00 98.44 110 SER A O 1
ATOM 831 N N . THR A 1 111 ? 3.413 4.329 2.531 1.00 97.75 111 THR A N 1
ATOM 832 C CA . THR A 1 111 ? 4.027 5.025 3.673 1.00 97.75 111 THR A CA 1
ATOM 833 C C . THR A 1 111 ? 2.977 5.778 4.488 1.00 97.75 111 THR A C 1
ATOM 835 O O . THR A 1 111 ? 2.960 5.705 5.713 1.00 97.75 111 THR A O 1
ATOM 838 N N . GLU A 1 112 ? 2.074 6.503 3.823 1.00 97.19 112 GLU A N 1
ATOM 839 C CA . GLU A 1 112 ? 1.029 7.250 4.526 1.00 97.19 112 GLU A CA 1
ATOM 840 C C . GLU A 1 112 ? 0.046 6.324 5.249 1.00 97.19 112 GLU A C 1
ATOM 842 O O . GLU A 1 112 ? -0.331 6.593 6.390 1.00 97.19 112 GLU A O 1
ATOM 847 N N . ILE A 1 113 ? -0.389 5.238 4.598 1.00 97.50 113 ILE A N 1
ATOM 848 C CA . ILE A 1 113 ? -1.382 4.338 5.191 1.00 97.50 113 ILE A CA 1
ATOM 849 C C . ILE A 1 113 ? -0.795 3.469 6.304 1.00 97.50 113 ILE A C 1
ATOM 851 O O . ILE A 1 113 ? -1.504 3.203 7.271 1.00 97.50 113 ILE A O 1
ATOM 855 N N . SER A 1 114 ? 0.481 3.075 6.228 1.00 96.31 114 SER A N 1
ATOM 856 C CA . SER A 1 114 ? 1.132 2.315 7.304 1.00 96.31 114 SER A CA 1
ATOM 857 C C . SER A 1 114 ? 1.235 3.132 8.590 1.00 96.31 114 SER A C 1
ATOM 859 O O . SER A 1 114 ? 0.901 2.629 9.663 1.00 96.31 114 SER A O 1
ATOM 861 N N . LEU A 1 115 ? 1.585 4.417 8.477 1.00 94.50 115 LEU A N 1
ATOM 862 C CA . LEU A 1 115 ? 1.592 5.349 9.603 1.00 94.50 115 LEU A CA 1
ATOM 863 C C . LEU A 1 115 ? 0.176 5.587 10.141 1.00 94.50 115 LEU A C 1
ATOM 865 O O . LEU A 1 115 ? -0.055 5.445 11.339 1.00 94.50 115 LEU A O 1
ATOM 869 N N . ALA A 1 116 ? -0.786 5.894 9.266 1.00 93.56 116 ALA A N 1
ATOM 870 C CA . ALA A 1 116 ? -2.160 6.172 9.682 1.00 93.56 116 ALA A CA 1
ATOM 871 C C . ALA A 1 116 ? -2.813 4.971 10.387 1.00 93.56 116 ALA A C 1
ATOM 873 O O . ALA A 1 116 ? -3.415 5.129 11.450 1.00 93.56 116 ALA A O 1
ATOM 874 N N . ALA A 1 117 ? -2.672 3.765 9.830 1.00 92.50 117 ALA A N 1
ATOM 875 C CA . ALA A 1 117 ? -3.199 2.544 10.435 1.00 92.50 117 ALA A CA 1
ATOM 876 C C . ALA A 1 117 ? -2.503 2.225 11.769 1.00 92.50 117 ALA A C 1
ATOM 878 O O . ALA A 1 117 ? -3.177 1.871 12.733 1.00 92.50 117 ALA A O 1
ATOM 879 N N . GLY A 1 118 ? -1.180 2.418 11.851 1.00 88.19 118 GLY A N 1
ATOM 880 C CA . GLY A 1 118 ? -0.412 2.211 13.080 1.00 88.19 118 GLY A CA 1
ATOM 881 C C . GLY A 1 118 ? -0.770 3.180 14.213 1.00 88.19 118 GLY A C 1
ATOM 882 O O . GLY A 1 118 ? -0.750 2.789 15.378 1.00 88.19 118 GLY A O 1
ATOM 883 N N . SER A 1 119 ? -1.129 4.426 13.893 1.00 87.31 119 SER A N 1
ATOM 884 C CA . SER A 1 119 ? -1.513 5.435 14.891 1.00 87.31 119 SER A CA 1
ATOM 885 C C . SER A 1 119 ? -2.968 5.325 15.343 1.00 87.31 119 SER A C 1
ATOM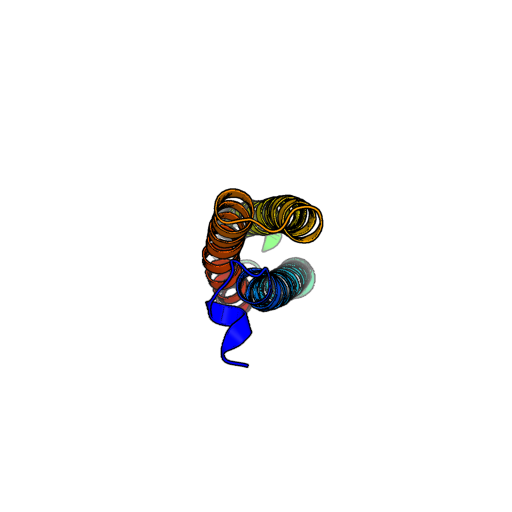 887 O O . SER A 1 119 ? -3.250 5.542 16.519 1.00 87.31 119 SER A O 1
ATOM 889 N N . THR A 1 120 ? -3.883 4.937 14.449 1.00 78.62 120 THR A N 1
ATOM 890 C CA . THR A 1 120 ? -5.331 4.896 14.738 1.00 78.62 120 THR A CA 1
ATOM 891 C C . THR A 1 120 ? -5.660 3.983 15.925 1.00 78.62 120 THR A C 1
ATOM 893 O O . THR A 1 120 ? -6.562 4.296 16.696 1.00 78.62 120 THR A O 1
ATOM 896 N N . LEU A 1 121 ? -4.905 2.895 16.131 1.00 68.38 121 LEU A N 1
ATOM 897 C CA . LEU A 1 121 ? -5.073 2.000 17.286 1.00 68.38 121 LEU A CA 1
ATOM 898 C C . LEU A 1 121 ? -5.025 2.739 18.638 1.00 68.38 121 LEU A C 1
ATOM 900 O O . LEU A 1 121 ? -5.643 2.289 19.594 1.00 68.38 121 LEU A O 1
ATOM 904 N N . PHE A 1 122 ? -4.289 3.849 18.726 1.00 70.75 122 PHE A N 1
ATOM 905 C CA . PHE A 1 122 ? -4.124 4.615 19.964 1.00 70.75 122 PHE A CA 1
ATOM 906 C C . PHE A 1 122 ? -5.132 5.757 20.122 1.00 70.75 122 PHE A C 1
ATOM 908 O O . PHE A 1 122 ? -5.240 6.324 21.208 1.00 70.75 122 PHE A O 1
ATOM 915 N N . GLU A 1 123 ? -5.835 6.120 19.050 1.00 70.94 123 GLU A N 1
ATOM 916 C CA . GLU A 1 123 ? -6.806 7.219 19.040 1.00 70.94 123 GLU A CA 1
ATOM 917 C C . GLU A 1 123 ? -8.244 6.749 19.323 1.00 70.94 123 GLU A C 1
ATOM 919 O O . GLU A 1 123 ? -9.101 7.581 19.625 1.00 70.94 123 GLU A O 1
ATOM 924 N N . LEU A 1 124 ? -8.508 5.438 19.226 1.00 61.62 124 LEU A N 1
ATOM 925 C CA . LEU A 1 124 ? -9.825 4.796 19.368 1.00 61.62 124 LEU A CA 1
ATOM 926 C C . LEU A 1 124 ? -9.943 3.959 20.650 1.00 61.62 124 LEU A C 1
ATOM 928 O O . LEU A 1 124 ? -11.071 3.880 21.188 1.00 61.62 124 LEU A O 1
#

Organism: Vibrio cholerae (NCBI:txid666)

Foldseek 3Di:
DVVPVVFFDLPQLVVLLVVLVVLLVLLVVLLVVLVVCQQPPDAPDPPQPDRGSVPRPVVVVLSVVLVVLSVVLVVLSVVLVVLSVVCVVPPHPVSSVSSNVSSVVSSVSSNVSSVSSNCVSVVD

InterPro domains:
  IPR013107 Acyl-CoA dehydrogenase, C-terminal domain [PF08028] (17-123)
  IPR036250 Acyl-CoA dehydrogenase-like, C-terminal [SSF47203] (5-122)

Sequence (124 aa):
FQSAFERPTTVGPLAQILHAAIDTGIARAAFEDALHFVRTKTRPWIDAGNDKATEDPLTLKSFGHLSSRLHAAEALLERAGEFLDRAQADSNAQTVAAASIAVAEVRALSTEISLAAGSTLFEL

Radius of gyration: 19.29 Å; chains: 1; bounding box: 55×19×50 Å

pLDDT: mean 91.73, std 10.98, range [47.75, 98.88]

Secondary structure (DSSP, 8-state):
-GGGGSS--THHHHHHHHHHHHHHHHHHHHHHHHHHHHHHTPPPPTTS--SSGGG-HHHHHHHHHHHHHHHHHHHHHHHHHHHHHHHHHS-SHHHHHHHHHHHHHHHHHHHHHHHHHHHHHHH-